Protein AF-A0A953LIE0-F1 (afdb_monomer_lite)

Structure (mmCIF, N/CA/C/O backbone):
data_AF-A0A953LIE0-F1
#
_entry.id   AF-A0A953LIE0-F1
#
loop_
_atom_site.group_PDB
_atom_site.id
_atom_site.type_symbol
_atom_site.label_atom_id
_atom_site.label_alt_id
_atom_site.label_comp_id
_atom_site.label_asym_id
_atom_site.label_entity_id
_atom_site.label_seq_id
_atom_site.pdbx_PDB_ins_code
_atom_site.Cartn_x
_atom_site.Cartn_y
_atom_site.Cartn_z
_atom_site.occupancy
_atom_site.B_iso_or_equiv
_atom_site.auth_seq_id
_atom_site.auth_comp_id
_atom_site.auth_asym_id
_atom_site.auth_atom_id
_atom_site.pdbx_PDB_model_num
ATOM 1 N N . T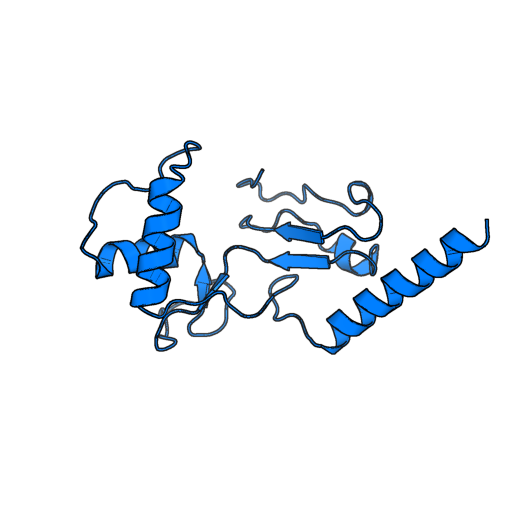HR A 1 1 ? 6.508 12.829 -0.762 1.00 55.69 1 THR A N 1
ATOM 2 C CA . THR A 1 1 ? 5.242 13.577 -0.662 1.00 55.69 1 THR A CA 1
ATOM 3 C C . THR A 1 1 ? 4.168 12.818 -1.399 1.00 55.69 1 THR A C 1
ATOM 5 O O . THR A 1 1 ? 4.469 12.306 -2.468 1.00 55.69 1 THR A O 1
ATOM 8 N N . ALA A 1 2 ? 2.972 12.714 -0.825 1.00 66.62 2 ALA A N 1
ATOM 9 C CA . ALA A 1 2 ? 1.775 12.222 -1.506 1.00 66.62 2 ALA A CA 1
ATOM 10 C C . ALA A 1 2 ? 0.909 13.417 -1.910 1.00 66.62 2 ALA A C 1
ATOM 12 O O . ALA A 1 2 ? 0.924 14.429 -1.207 1.00 66.62 2 ALA A O 1
ATOM 13 N N . THR A 1 3 ? 0.203 13.327 -3.035 1.00 74.75 3 THR A N 1
ATOM 14 C CA . THR A 1 3 ? -0.596 14.440 -3.563 1.00 74.75 3 THR A CA 1
ATOM 15 C C . THR A 1 3 ? -2.044 14.015 -3.786 1.00 74.75 3 THR A C 1
ATOM 17 O O . THR A 1 3 ? -2.344 12.825 -3.846 1.00 74.75 3 THR A O 1
ATOM 20 N N . SER A 1 4 ? -2.938 14.995 -3.906 1.00 73.62 4 SER A N 1
ATOM 21 C CA . SER A 1 4 ? -4.316 14.808 -4.375 1.00 73.62 4 SER A CA 1
ATOM 22 C C . SER A 1 4 ? -4.468 15.120 -5.870 1.00 73.62 4 SER A C 1
ATOM 24 O O . SER A 1 4 ? -5.584 15.340 -6.340 1.00 73.62 4 SER A O 1
ATOM 26 N N . SER A 1 5 ? -3.355 15.202 -6.611 1.00 79.62 5 SER A N 1
ATOM 27 C CA . SER A 1 5 ? -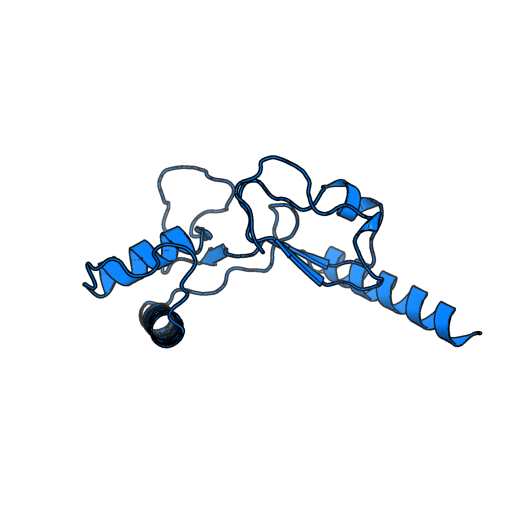3.385 15.423 -8.055 1.00 79.62 5 SER A CA 1
ATOM 28 C C . SER A 1 5 ? -3.977 14.209 -8.764 1.00 79.62 5 SER A C 1
ATOM 30 O O . SER A 1 5 ? -3.730 13.070 -8.368 1.00 79.62 5 SER A O 1
ATOM 32 N N . ALA A 1 6 ? -4.724 14.462 -9.835 1.00 82.38 6 ALA A N 1
ATOM 33 C CA . ALA A 1 6 ? -5.174 13.425 -10.759 1.00 82.38 6 ALA A CA 1
ATOM 34 C C . ALA A 1 6 ? -4.127 13.106 -11.844 1.00 82.38 6 ALA A C 1
ATOM 36 O O . ALA A 1 6 ? -4.376 12.258 -12.696 1.00 82.38 6 ALA A O 1
ATOM 37 N N . GLU A 1 7 ? -2.994 13.811 -11.850 1.00 87.56 7 GLU A N 1
ATOM 38 C CA . GLU A 1 7 ? -1.949 13.665 -12.860 1.00 87.56 7 GLU A CA 1
ATOM 39 C C . GLU A 1 7 ? -0.927 12.580 -12.499 1.00 87.56 7 GLU A C 1
ATOM 41 O O . GLU A 1 7 ? -0.618 12.331 -11.330 1.00 87.56 7 GLU A O 1
ATOM 46 N N . ASP A 1 8 ? -0.336 11.996 -13.541 1.00 88.19 8 ASP A N 1
ATOM 47 C CA . ASP A 1 8 ? 0.851 11.154 -13.440 1.00 88.19 8 ASP A CA 1
ATOM 48 C C . ASP A 1 8 ? 2.071 12.034 -13.113 1.00 88.19 8 ASP A C 1
ATOM 50 O O . ASP A 1 8 ? 2.633 12.699 -13.984 1.00 88.19 8 ASP A O 1
ATOM 54 N N . LEU A 1 9 ? 2.504 12.034 -11.852 1.00 91.62 9 LEU A N 1
ATOM 55 C CA . LEU A 1 9 ? 3.647 12.833 -11.388 1.00 91.62 9 LEU A CA 1
ATOM 56 C C . LEU A 1 9 ? 4.973 12.066 -11.440 1.00 91.62 9 LEU A C 1
ATOM 58 O O . LEU A 1 9 ? 6.041 12.672 -11.524 1.00 91.62 9 LEU A O 1
ATOM 62 N N . VAL A 1 10 ? 4.920 10.734 -11.360 1.00 94.38 10 VAL A N 1
ATOM 63 C CA . VAL A 1 10 ? 6.097 9.860 -11.398 1.00 94.38 10 VAL A CA 1
ATOM 64 C C . VAL A 1 10 ? 6.075 9.042 -12.683 1.00 94.38 10 VAL A C 1
ATOM 66 O O . VAL A 1 10 ? 5.252 8.148 -12.869 1.00 94.38 10 VAL A O 1
ATOM 69 N N . THR A 1 11 ? 7.022 9.338 -13.565 1.00 96.19 11 THR A N 1
ATOM 70 C CA . THR A 1 11 ? 7.201 8.710 -14.879 1.00 96.19 11 THR A CA 1
ATOM 71 C C . THR A 1 11 ? 8.479 7.852 -14.907 1.00 96.19 11 THR A C 1
ATOM 73 O O . THR A 1 11 ? 9.328 7.980 -14.016 1.00 96.19 11 THR A O 1
ATOM 76 N N . PRO A 1 12 ? 8.686 6.998 -15.933 1.00 96.50 12 PRO A N 1
ATOM 77 C CA . PRO A 1 12 ? 9.883 6.156 -16.039 1.00 96.50 12 PRO A CA 1
ATOM 78 C C . PRO A 1 12 ? 11.213 6.914 -15.924 1.00 96.50 12 PRO A C 1
ATOM 80 O O . PRO A 1 12 ? 12.171 6.390 -15.352 1.00 96.50 12 PRO A O 1
ATOM 83 N N . ALA A 1 13 ? 11.263 8.147 -16.440 1.00 95.62 13 ALA A N 1
ATOM 84 C CA . ALA A 1 13 ? 12.457 8.990 -16.446 1.00 95.62 13 ALA A CA 1
ATOM 85 C C . ALA A 1 13 ? 12.834 9.517 -15.050 1.00 95.62 13 ALA A C 1
ATOM 87 O O . ALA A 1 13 ? 13.984 9.882 -14.820 1.00 95.62 13 ALA A O 1
ATOM 88 N N . ASN A 1 14 ? 11.891 9.545 -14.103 1.00 95.00 14 ASN A N 1
ATOM 89 C CA . ASN A 1 14 ? 12.145 10.032 -12.746 1.00 95.00 14 ASN A CA 1
ATOM 90 C C . ASN A 1 14 ? 12.830 8.986 -11.849 1.00 95.00 14 ASN A C 1
ATOM 92 O O . ASN A 1 14 ? 13.275 9.313 -10.749 1.00 95.00 14 ASN A O 1
ATOM 96 N N . LEU A 1 15 ? 12.883 7.724 -12.280 1.00 95.88 15 LEU A N 1
ATOM 97 C CA . LEU A 1 15 ? 13.205 6.592 -11.417 1.00 95.88 15 LEU A CA 1
ATOM 98 C C . LEU A 1 15 ? 14.637 6.105 -11.634 1.00 95.88 15 LEU A C 1
ATOM 100 O O . LEU A 1 15 ? 15.081 5.902 -12.761 1.00 95.88 15 LEU A O 1
ATOM 104 N N . LYS A 1 16 ? 15.359 5.840 -10.545 1.00 93.94 16 LYS A N 1
ATOM 105 C CA . LYS A 1 16 ? 16.670 5.177 -10.609 1.00 93.94 16 LYS A CA 1
ATOM 106 C C . LYS A 1 16 ? 16.514 3.679 -10.852 1.00 93.94 16 LYS A C 1
ATOM 108 O O . LYS A 1 16 ? 15.438 3.123 -10.622 1.00 93.94 16 LYS A O 1
ATOM 113 N N . PHE A 1 17 ? 17.577 3.037 -11.331 1.00 91.06 17 PHE A N 1
ATOM 114 C CA . PHE A 1 17 ? 17.623 1.581 -11.450 1.00 91.06 17 PHE A CA 1
ATOM 115 C C . PHE A 1 17 ? 17.313 0.917 -10.104 1.00 91.06 17 PHE A C 1
ATOM 117 O O . PHE A 1 17 ? 17.811 1.350 -9.063 1.00 91.06 17 PHE A O 1
ATOM 124 N N . GLY A 1 18 ? 16.465 -0.109 -10.127 1.00 90.62 18 GLY A N 1
ATOM 125 C CA . GLY A 1 18 ? 16.112 -0.865 -8.937 1.00 90.62 18 GLY A CA 1
ATOM 126 C C . GLY A 1 18 ? 15.324 -0.059 -7.904 1.00 90.62 18 GLY A C 1
ATOM 127 O O . GLY A 1 18 ? 15.304 -0.448 -6.740 1.00 90.62 18 GLY A O 1
ATOM 128 N N . ALA A 1 19 ? 14.686 1.056 -8.262 1.00 94.94 19 ALA A N 1
ATOM 129 C CA . ALA A 1 19 ? 13.886 1.813 -7.305 1.00 94.94 19 ALA A CA 1
ATOM 130 C C . ALA A 1 19 ? 12.715 0.979 -6.745 1.00 94.94 19 ALA A C 1
ATOM 132 O O . ALA A 1 19 ? 12.163 0.106 -7.418 1.00 94.94 19 ALA A O 1
ATOM 133 N N . VAL A 1 20 ? 12.330 1.274 -5.502 1.00 94.69 20 VAL A N 1
ATOM 134 C CA . VAL A 1 20 ? 11.054 0.844 -4.919 1.00 94.69 20 VAL A CA 1
ATOM 135 C C . VAL A 1 20 ? 10.231 2.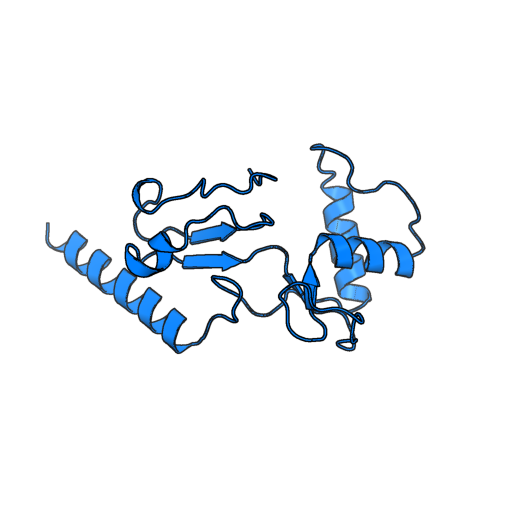098 -4.670 1.00 94.69 20 VAL A C 1
ATOM 137 O O . VAL A 1 20 ? 10.703 3.026 -4.013 1.00 94.69 20 VAL A O 1
ATOM 140 N N . VAL A 1 21 ? 9.021 2.136 -5.211 1.00 95.25 21 VAL A N 1
ATOM 141 C CA . VAL A 1 21 ? 8.098 3.265 -5.112 1.00 95.25 21 VAL A CA 1
ATOM 142 C C . VAL A 1 21 ? 6.874 2.803 -4.340 1.00 95.25 21 VAL A C 1
ATOM 144 O O . VAL A 1 21 ? 6.227 1.843 -4.736 1.00 95.25 21 VAL A O 1
ATOM 147 N N . CYS A 1 22 ? 6.559 3.473 -3.235 1.00 94.38 22 CYS A N 1
ATOM 148 C CA . CYS A 1 22 ? 5.316 3.261 -2.497 1.00 94.38 22 CYS A CA 1
ATOM 149 C C . CYS A 1 22 ? 4.348 4.388 -2.863 1.00 94.38 22 CYS A C 1
ATOM 151 O O . CYS A 1 22 ? 4.551 5.529 -2.440 1.00 94.38 22 CYS A O 1
ATOM 153 N N . ASP A 1 23 ? 3.342 4.082 -3.680 1.00 93.69 23 ASP A N 1
ATOM 154 C CA . ASP A 1 23 ? 2.326 5.043 -4.093 1.00 93.69 23 ASP A CA 1
ATOM 155 C C . ASP A 1 23 ? 1.124 4.984 -3.143 1.00 93.69 23 ASP A C 1
ATOM 157 O O . ASP A 1 23 ? 0.292 4.082 -3.210 1.00 93.69 23 ASP A O 1
ATOM 161 N N . ILE A 1 24 ? 1.062 5.944 -2.220 1.00 90.62 24 ILE A N 1
ATOM 162 C CA . ILE A 1 24 ? -0.045 6.106 -1.263 1.00 90.62 24 ILE A CA 1
ATOM 163 C C . ILE A 1 24 ? -1.112 7.100 -1.757 1.00 90.62 24 ILE A C 1
ATOM 165 O O . ILE A 1 24 ? -2.036 7.415 -1.008 1.00 90.62 24 ILE A O 1
ATOM 169 N N . SER A 1 25 ? -0.975 7.640 -2.974 1.00 88.12 25 SER A N 1
ATOM 170 C CA . SER A 1 25 ? -1.898 8.639 -3.521 1.00 88.12 25 SER A CA 1
ATOM 171 C C . SER A 1 25 ? -3.158 8.005 -4.112 1.00 88.12 25 SER A C 1
ATOM 173 O O . SER A 1 25 ? -3.159 6.856 -4.565 1.00 88.12 25 SER A O 1
ATOM 175 N N . ARG A 1 26 ? -4.266 8.753 -4.067 1.00 86.44 26 ARG A N 1
ATOM 176 C CA . ARG A 1 26 ? -5.541 8.377 -4.689 1.00 86.44 26 ARG A CA 1
ATOM 177 C C . ARG A 1 26 ? -6.170 9.618 -5.342 1.00 86.44 26 ARG A C 1
ATOM 179 O O . ARG A 1 26 ? -6.558 10.520 -4.600 1.00 86.44 26 ARG A O 1
ATOM 186 N N . PRO A 1 27 ? -6.304 9.671 -6.687 1.00 87.56 27 PRO A N 1
ATOM 187 C CA . PRO A 1 27 ? -5.843 8.686 -7.683 1.00 87.56 27 PRO A CA 1
ATOM 188 C C . PRO A 1 27 ? -4.320 8.433 -7.646 1.00 87.56 27 PRO A C 1
ATOM 190 O O . PRO A 1 27 ? -3.606 9.291 -7.133 1.00 87.56 27 PRO A O 1
ATOM 193 N N . PRO A 1 28 ? -3.824 7.280 -8.148 1.00 88.62 28 PRO A N 1
ATOM 194 C CA . PRO A 1 28 ? -2.388 6.998 -8.206 1.00 88.62 28 PRO A CA 1
ATOM 195 C C . PRO A 1 28 ? -1.627 8.078 -8.981 1.00 88.62 28 PRO A C 1
ATOM 197 O O . PRO A 1 28 ? -2.111 8.570 -9.999 1.00 88.62 28 PRO A O 1
ATOM 200 N N . ASN A 1 29 ? -0.427 8.420 -8.522 1.00 93.50 29 ASN A N 1
ATOM 201 C CA . ASN A 1 29 ? 0.448 9.413 -9.148 1.00 93.50 29 ASN A CA 1
ATOM 202 C C . ASN A 1 29 ? 1.623 8.760 -9.890 1.00 93.50 29 ASN A C 1
ATOM 204 O O . ASN A 1 29 ? 2.382 9.459 -10.567 1.00 93.50 29 ASN A O 1
ATOM 208 N N . VAL A 1 30 ? 1.812 7.442 -9.767 1.00 95.00 30 VAL A N 1
ATOM 209 C CA . VAL A 1 30 ? 2.772 6.687 -10.578 1.00 95.00 30 VAL A CA 1
ATOM 210 C C . VAL A 1 30 ? 2.143 6.285 -11.906 1.00 95.00 30 VAL A C 1
ATOM 212 O O . VAL A 1 30 ? 1.188 5.509 -11.956 1.00 95.00 30 VAL A O 1
ATOM 215 N N . SER A 1 31 ? 2.740 6.760 -13.000 1.00 94.69 31 SER A N 1
ATOM 216 C CA . SER A 1 31 ? 2.270 6.459 -14.347 1.00 94.69 31 SER A CA 1
ATOM 217 C C . SER A 1 31 ? 2.294 4.964 -14.637 1.00 94.69 31 SER A C 1
ATOM 219 O O . SER A 1 31 ? 3.284 4.272 -14.373 1.00 94.69 31 SER A O 1
ATOM 221 N N . ARG A 1 32 ? 1.245 4.464 -15.299 1.00 93.19 32 ARG A N 1
ATOM 222 C CA . ARG A 1 32 ? 1.189 3.065 -15.757 1.00 93.19 32 ARG A CA 1
ATOM 223 C C . ARG A 1 32 ? 2.323 2.719 -16.730 1.00 93.19 32 ARG A C 1
ATOM 225 O O . ARG A 1 32 ? 2.733 1.562 -16.772 1.00 93.19 32 ARG A O 1
ATOM 232 N N . ALA A 1 33 ? 2.903 3.710 -17.416 1.00 95.12 33 ALA A N 1
ATOM 233 C CA . ALA A 1 33 ? 4.071 3.531 -18.282 1.00 95.12 33 ALA A CA 1
ATOM 234 C C . ALA A 1 33 ? 5.311 2.994 -17.537 1.00 95.12 33 ALA A C 1
ATOM 236 O O . ALA A 1 33 ? 6.161 2.344 -18.146 1.00 95.12 33 ALA A O 1
ATOM 237 N N . VAL A 1 34 ? 5.419 3.217 -16.218 1.00 95.69 34 VAL A N 1
ATOM 238 C CA . VAL A 1 34 ? 6.511 2.671 -15.388 1.00 95.69 34 VAL A CA 1
ATOM 239 C C . VAL A 1 34 ? 6.530 1.147 -15.435 1.00 95.69 34 VAL A C 1
ATOM 241 O O . VAL A 1 34 ? 7.602 0.559 -15.544 1.00 95.69 34 VAL A O 1
ATOM 244 N N . LYS A 1 35 ? 5.357 0.510 -15.424 1.00 91.62 35 LYS A N 1
ATOM 245 C CA . LYS A 1 35 ? 5.231 -0.950 -15.426 1.00 91.62 35 LYS A CA 1
ATOM 246 C C . LYS A 1 35 ? 5.890 -1.603 -16.640 1.00 91.62 35 LYS A C 1
ATOM 248 O O . LYS A 1 35 ? 6.478 -2.671 -16.519 1.00 91.62 35 LYS A O 1
ATOM 253 N N . GLU A 1 36 ? 5.760 -0.972 -17.802 1.00 91.44 36 GLU A N 1
ATOM 254 C CA . GLU A 1 36 ? 6.263 -1.500 -19.071 1.00 91.44 36 GLU A CA 1
ATOM 255 C C . GLU A 1 36 ? 7.721 -1.102 -19.299 1.00 91.44 36 GLU A C 1
ATOM 257 O O . GLU A 1 36 ? 8.545 -1.934 -19.673 1.00 91.44 36 GLU A O 1
ATOM 262 N N . ALA A 1 37 ? 8.056 0.163 -19.037 1.00 94.75 37 ALA A N 1
ATOM 263 C CA . ALA A 1 37 ? 9.379 0.699 -19.328 1.00 94.75 37 ALA A CA 1
ATOM 264 C C . ALA A 1 37 ? 10.445 0.290 -18.300 1.00 94.75 37 ALA A C 1
ATOM 266 O O . ALA A 1 37 ? 11.631 0.313 -18.624 1.00 94.75 37 ALA A O 1
ATOM 267 N N . ARG A 1 38 ? 10.052 -0.034 -17.059 1.00 94.62 38 ARG A N 1
ATOM 268 C CA . ARG A 1 38 ? 10.961 -0.248 -15.920 1.00 94.62 38 ARG A CA 1
ATOM 269 C C . ARG A 1 38 ? 10.671 -1.560 -15.184 1.00 94.62 38 ARG A C 1
ATOM 271 O O . ARG A 1 38 ? 10.259 -1.531 -14.026 1.00 94.62 38 ARG A O 1
ATOM 278 N N . PRO A 1 39 ? 10.938 -2.722 -15.812 1.00 92.19 39 PRO A N 1
ATOM 279 C CA . PRO A 1 39 ? 10.740 -4.031 -15.178 1.00 92.19 39 PRO A CA 1
ATOM 280 C C . PRO A 1 39 ? 11.656 -4.272 -13.964 1.00 92.19 39 PRO A C 1
ATOM 282 O O . PRO A 1 39 ? 11.473 -5.240 -13.233 1.00 92.19 39 PRO A O 1
ATOM 285 N N . ASP A 1 40 ? 12.656 -3.413 -13.749 1.00 93.19 40 ASP A N 1
ATOM 286 C CA . ASP A 1 40 ? 13.566 -3.419 -12.603 1.00 93.19 40 ASP A CA 1
ATOM 287 C C . ASP A 1 40 ? 13.027 -2.671 -11.366 1.00 93.19 40 ASP A C 1
ATOM 289 O O . ASP A 1 40 ? 13.601 -2.783 -10.275 1.00 93.19 40 ASP A O 1
ATOM 293 N N . VAL A 1 41 ? 11.951 -1.895 -11.533 1.00 95.56 41 VAL A N 1
ATOM 294 C CA . VAL A 1 41 ? 11.342 -1.070 -10.486 1.00 95.56 41 VAL A CA 1
ATOM 295 C C . VAL A 1 41 ? 10.146 -1.784 -9.871 1.00 95.56 41 VAL A C 1
ATOM 297 O O . VAL A 1 41 ? 9.266 -2.279 -10.570 1.00 95.56 41 VAL A O 1
ATOM 300 N N . LEU A 1 42 ? 10.069 -1.758 -8.541 1.00 95.06 42 LEU A N 1
ATOM 301 C CA . LEU A 1 42 ? 8.893 -2.208 -7.803 1.00 95.06 42 LEU A CA 1
ATOM 302 C C . LEU A 1 42 ? 8.004 -1.018 -7.452 1.00 95.06 42 LEU A C 1
ATOM 304 O O . LEU A 1 42 ? 8.430 -0.140 -6.706 1.00 95.06 42 LEU A O 1
ATOM 308 N N . VAL A 1 43 ? 6.764 -1.018 -7.928 1.00 95.56 43 VAL A N 1
ATOM 309 C CA . VAL A 1 43 ? 5.726 -0.082 -7.475 1.00 95.56 43 VAL A CA 1
ATOM 310 C C . VAL A 1 43 ? 4.787 -0.829 -6.536 1.00 95.56 43 VAL A C 1
ATOM 312 O O . VAL A 1 43 ? 4.278 -1.886 -6.904 1.00 95.56 43 VAL A O 1
ATOM 315 N N . ILE A 1 44 ? 4.577 -0.303 -5.334 1.00 94.44 44 ILE A N 1
ATOM 316 C CA . ILE A 1 44 ? 3.679 -0.851 -4.317 1.00 94.44 44 ILE A CA 1
ATOM 317 C C . ILE A 1 44 ? 2.540 0.138 -4.112 1.00 94.44 44 ILE A C 1
ATOM 319 O O . ILE A 1 44 ? 2.798 1.308 -3.826 1.00 94.44 44 ILE A O 1
ATOM 323 N N . ASP A 1 45 ? 1.300 -0.336 -4.190 1.00 92.19 45 ASP A N 1
ATOM 324 C CA . ASP A 1 45 ? 0.147 0.465 -3.786 1.00 92.19 45 ASP A CA 1
ATOM 325 C C . ASP A 1 45 ? 0.129 0.524 -2.254 1.00 92.19 45 ASP A C 1
ATOM 327 O O . ASP A 1 45 ? -0.092 -0.478 -1.567 1.00 92.19 45 ASP A O 1
ATOM 331 N N . GLY A 1 46 ? 0.424 1.695 -1.706 1.00 89.38 46 GLY A N 1
ATOM 332 C CA . GLY A 1 46 ? 0.507 1.897 -0.271 1.00 89.38 46 GLY A CA 1
ATOM 333 C C . GLY A 1 46 ? -0.853 2.180 0.367 1.00 89.38 46 GLY A C 1
ATOM 334 O O . GLY A 1 46 ? -1.836 2.512 -0.296 1.00 89.38 46 GLY A O 1
ATOM 335 N N . GLY A 1 47 ? -0.899 2.072 1.696 1.00 91.94 47 GLY A N 1
ATOM 336 C CA . GLY A 1 47 ? -2.078 2.448 2.477 1.00 91.94 47 GLY A CA 1
ATOM 337 C C . GLY A 1 47 ? -3.262 1.492 2.332 1.00 91.94 47 GLY A C 1
ATOM 338 O O . GLY A 1 47 ? -4.401 1.948 2.380 1.00 91.94 47 GLY A O 1
ATOM 339 N N . VAL A 1 48 ? -3.014 0.190 2.159 1.00 94.25 48 VAL A N 1
ATOM 340 C CA . VAL A 1 48 ? -4.058 -0.848 2.096 1.00 94.25 48 VAL A CA 1
ATOM 341 C C . VAL A 1 48 ? -4.011 -1.717 3.350 1.00 94.25 48 VAL A C 1
ATOM 343 O O . VAL A 1 48 ? -2.960 -2.242 3.719 1.00 94.25 48 VAL A O 1
ATOM 346 N N . VAL A 1 49 ? -5.156 -1.868 4.009 1.00 96.44 49 VAL A N 1
ATOM 347 C CA . VAL A 1 49 ? -5.298 -2.548 5.301 1.00 96.44 49 VAL A CA 1
ATOM 348 C C . VAL A 1 49 ? -6.351 -3.646 5.189 1.00 96.44 49 VAL A C 1
ATOM 350 O O . VAL A 1 49 ? -7.420 -3.428 4.626 1.00 96.44 49 VAL A O 1
ATOM 353 N N . GLU A 1 50 ? -6.056 -4.822 5.737 1.00 97.06 50 GLU A N 1
ATOM 354 C CA . GLU A 1 50 ? -7.025 -5.893 5.953 1.00 97.06 50 GLU A CA 1
ATOM 355 C C . GLU A 1 50 ? -7.773 -5.654 7.271 1.00 97.06 50 GLU A C 1
ATOM 357 O O . GLU A 1 50 ? -7.176 -5.579 8.349 1.00 97.06 50 GLU A O 1
ATOM 362 N N . VAL A 1 51 ? -9.094 -5.523 7.165 1.00 97.75 51 VAL A N 1
ATOM 363 C CA . VAL A 1 51 ? -10.007 -5.285 8.285 1.00 97.75 51 VAL A CA 1
ATOM 364 C C . VAL A 1 51 ? -10.339 -6.623 8.972 1.00 97.75 51 VAL A C 1
ATOM 366 O O . VAL A 1 51 ? -10.646 -7.600 8.274 1.00 97.75 51 VAL A O 1
ATOM 369 N N . PRO A 1 52 ? -10.334 -6.694 10.320 1.00 97.38 52 PRO A N 1
ATOM 370 C CA . PRO A 1 52 ? -10.661 -7.907 11.068 1.00 97.38 52 PRO A CA 1
ATOM 371 C C . PRO A 1 52 ? -12.002 -8.503 10.639 1.00 97.38 52 PRO A C 1
ATOM 373 O O . PRO A 1 52 ? -12.992 -7.793 10.477 1.00 97.38 52 PRO A O 1
ATOM 376 N N . GLY A 1 53 ? -12.047 -9.822 10.438 1.00 96.19 53 GLY A N 1
ATOM 377 C CA . GLY A 1 53 ? -13.262 -10.519 9.998 1.00 96.19 53 GLY A CA 1
ATOM 378 C C . GLY A 1 53 ? -13.644 -10.295 8.527 1.00 96.19 53 GLY A C 1
ATOM 379 O O . GLY A 1 53 ? -14.647 -10.847 8.077 1.00 96.19 53 GLY A O 1
ATOM 380 N N . ARG A 1 54 ? -12.848 -9.527 7.768 1.00 95.75 54 ARG A N 1
ATOM 381 C CA . ARG A 1 54 ? -13.008 -9.265 6.328 1.00 95.75 54 ARG A CA 1
ATOM 382 C C . ARG A 1 54 ? -14.460 -8.928 5.924 1.00 95.75 54 ARG A C 1
ATOM 384 O O . ARG A 1 54 ? -15.051 -9.617 5.075 1.00 95.75 54 ARG A O 1
ATOM 391 N N . PRO A 1 55 ? -15.063 -7.892 6.539 1.00 95.38 55 PRO A N 1
ATOM 392 C CA . PRO A 1 55 ? -16.443 -7.518 6.272 1.00 95.38 55 PRO A CA 1
ATOM 393 C C . PRO A 1 55 ? -16.632 -7.051 4.827 1.00 95.38 55 PRO A C 1
ATOM 395 O O . PRO A 1 55 ? -15.694 -6.634 4.145 1.00 95.38 55 PRO A O 1
ATOM 398 N N . ASP A 1 56 ? -17.878 -7.124 4.371 1.00 94.38 56 ASP A N 1
ATOM 399 C CA . ASP A 1 56 ? -18.310 -6.369 3.201 1.00 94.38 56 ASP A CA 1
ATOM 400 C C . ASP A 1 56 ? -18.618 -4.937 3.638 1.00 94.38 56 ASP A C 1
ATOM 402 O O . ASP A 1 56 ? -19.407 -4.733 4.560 1.00 94.38 56 ASP A O 1
ATOM 406 N N . LEU A 1 57 ? -17.970 -3.964 3.002 1.00 92.31 57 LEU A N 1
ATOM 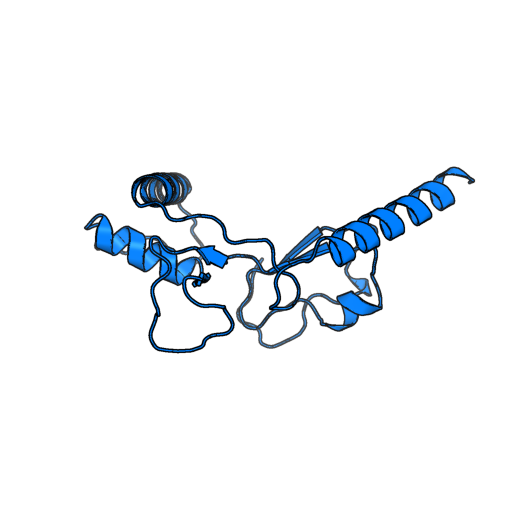407 C CA . LEU A 1 57 ? -18.147 -2.545 3.305 1.00 92.31 57 LEU A CA 1
ATOM 408 C C . LEU A 1 57 ? -19.320 -1.927 2.524 1.00 92.31 57 LEU A C 1
ATOM 410 O O . LEU A 1 57 ? -19.622 -0.754 2.708 1.00 92.31 57 LEU A O 1
ATOM 414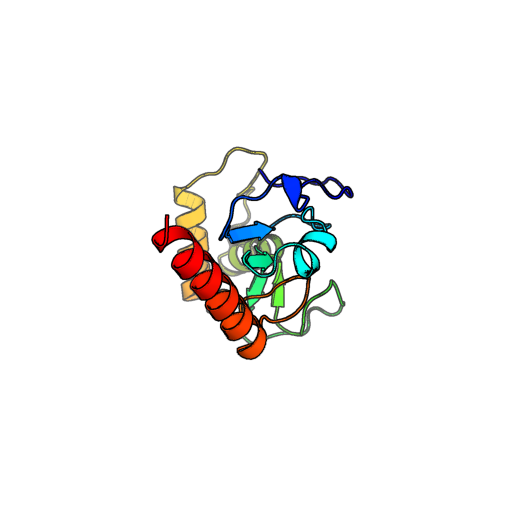 N N . GLY A 1 58 ? -19.998 -2.708 1.674 1.00 91.12 58 GLY A N 1
ATOM 415 C CA . GLY A 1 58 ? -21.240 -2.312 1.009 1.00 91.12 58 GLY A CA 1
ATOM 416 C C . GLY A 1 58 ? -21.062 -1.500 -0.277 1.00 91.12 58 GLY A C 1
ATOM 417 O O . GLY A 1 58 ? -22.055 -1.183 -0.929 1.00 91.12 58 GLY A O 1
ATOM 418 N N . TRP A 1 59 ? -19.828 -1.183 -0.680 1.00 88.12 59 TRP A N 1
ATOM 419 C CA . TRP A 1 59 ? -19.522 -0.556 -1.970 1.00 88.12 59 TRP A CA 1
ATOM 420 C C . TRP A 1 59 ? -18.119 -0.938 -2.468 1.00 88.12 59 TRP A C 1
ATOM 422 O O . TRP A 1 59 ? -17.244 -1.316 -1.689 1.00 88.12 59 TRP A O 1
ATOM 432 N N . ASN A 1 60 ? -17.890 -0.822 -3.781 1.00 85.56 60 ASN A N 1
ATOM 433 C CA . ASN A 1 60 ? -16.600 -1.112 -4.411 1.00 85.56 60 ASN A CA 1
ATOM 434 C C . ASN A 1 60 ? -15.816 0.182 -4.668 1.00 85.56 60 ASN A C 1
ATOM 436 O O . ASN A 1 60 ? -16.236 1.024 -5.457 1.00 85.56 60 ASN A O 1
ATOM 440 N N . PHE A 1 61 ? -14.661 0.309 -4.022 1.00 85.75 61 PHE A N 1
ATOM 441 C CA . PHE A 1 61 ? -13.748 1.451 -4.130 1.00 85.75 61 PHE A CA 1
ATOM 442 C C . PHE A 1 61 ? -12.341 1.041 -4.603 1.00 85.75 61 PHE A C 1
ATOM 444 O O . PHE A 1 61 ? -11.369 1.763 -4.370 1.00 85.75 61 PHE A O 1
ATOM 451 N N . GLY A 1 62 ? -12.242 -0.115 -5.270 1.00 85.50 62 GLY A N 1
ATOM 452 C CA . GLY A 1 62 ? -11.018 -0.606 -5.908 1.00 85.50 62 GLY A CA 1
ATOM 453 C C . GLY A 1 62 ? -10.312 -1.761 -5.193 1.00 85.50 62 GLY A C 1
ATOM 454 O O . GLY A 1 62 ? -9.281 -2.211 -5.685 1.00 85.50 62 GLY A O 1
ATOM 455 N N . PHE A 1 63 ? -10.845 -2.272 -4.077 1.00 89.69 63 PHE A N 1
ATOM 456 C CA . PHE A 1 63 ? -10.256 -3.408 -3.356 1.00 89.69 63 PHE A CA 1
ATOM 457 C C . PHE A 1 63 ? -11.196 -4.604 -3.220 1.00 89.69 63 PHE A C 1
ATOM 459 O O . PHE A 1 63 ? -12.418 -4.472 -3.304 1.00 89.69 63 PHE A O 1
ATOM 466 N N . GLU A 1 64 ? -10.611 -5.785 -2.985 1.00 90.75 64 GLU A N 1
ATOM 467 C CA . GLU A 1 64 ? -11.386 -6.974 -2.645 1.00 90.75 64 GLU A CA 1
ATOM 468 C C . GLU A 1 64 ? -12.034 -6.847 -1.256 1.00 90.75 64 GLU A C 1
ATOM 470 O O . GLU A 1 64 ? -11.634 -6.044 -0.409 1.00 90.75 64 GLU A O 1
ATOM 475 N N . ARG A 1 65 ? -13.033 -7.698 -0.997 1.00 93.50 65 ARG A N 1
ATOM 476 C CA . ARG A 1 65 ? -13.745 -7.747 0.283 1.00 93.50 65 ARG A CA 1
ATOM 477 C C . ARG A 1 65 ? -12.785 -7.860 1.476 1.00 93.50 65 ARG A C 1
ATOM 479 O O . ARG A 1 65 ? -11.868 -8.693 1.496 1.00 93.50 65 ARG A O 1
ATOM 486 N N . GLY A 1 66 ? -13.073 -7.065 2.505 1.00 94.31 66 GLY A N 1
ATOM 487 C CA . GLY A 1 66 ? -12.305 -7.015 3.743 1.00 94.31 66 GLY A CA 1
ATOM 488 C C . GLY A 1 66 ? -11.055 -6.147 3.685 1.00 94.31 66 GLY A C 1
ATOM 489 O O . GLY A 1 66 ? -10.324 -6.118 4.670 1.00 94.31 66 GLY A O 1
ATOM 490 N N . LEU A 1 67 ? -10.796 -5.459 2.573 1.00 94.88 67 LEU A N 1
ATOM 491 C CA . LEU A 1 67 ? -9.701 -4.504 2.460 1.00 94.88 67 LEU A CA 1
ATOM 492 C C . LEU A 1 67 ? -10.228 -3.069 2.483 1.00 94.88 67 LEU A C 1
ATOM 494 O O . LEU A 1 67 ? -11.311 -2.785 1.977 1.00 94.88 67 LEU A O 1
ATOM 498 N N . ALA A 1 68 ? -9.441 -2.163 3.049 1.00 95.25 68 ALA A N 1
ATOM 499 C CA . ALA A 1 68 ? -9.762 -0.749 3.167 1.00 95.25 68 ALA A CA 1
ATOM 500 C C . ALA A 1 68 ? -8.518 0.124 2.959 1.00 95.25 68 ALA A C 1
ATOM 502 O O . ALA A 1 68 ? -7.386 -0.324 3.147 1.00 95.25 68 ALA A O 1
ATOM 503 N N . TYR A 1 69 ? -8.729 1.394 2.609 1.00 94.12 69 TYR A N 1
ATOM 504 C CA . TYR A 1 69 ? -7.672 2.400 2.708 1.00 94.12 69 TYR A CA 1
ATOM 505 C C . TYR A 1 69 ? -7.278 2.620 4.171 1.00 94.12 69 TYR A C 1
ATOM 507 O O . TYR A 1 69 ? -8.123 2.559 5.065 1.00 94.12 69 TYR A O 1
ATOM 515 N N . ALA A 1 70 ? -6.011 2.953 4.411 1.00 94.06 70 ALA A N 1
ATOM 516 C CA . ALA A 1 70 ? -5.480 3.202 5.747 1.00 94.06 70 ALA A CA 1
ATOM 517 C C . ALA A 1 70 ? -6.231 4.318 6.491 1.00 94.06 70 ALA A C 1
ATOM 519 O O . ALA A 1 70 ? -6.462 4.183 7.685 1.00 94.06 70 ALA A O 1
ATOM 520 N N . CYS A 1 71 ? -6.697 5.362 5.798 1.00 92.81 71 CYS A N 1
ATOM 521 C CA . CYS A 1 71 ? -7.515 6.420 6.404 1.00 92.81 71 CYS A CA 1
ATOM 522 C C . CYS A 1 71 ? -8.890 5.920 6.893 1.00 92.81 71 CYS A C 1
ATOM 524 O O . CYS A 1 71 ? -9.389 6.356 7.931 1.00 92.81 71 CYS A O 1
ATOM 526 N N . MET A 1 72 ? -9.496 4.961 6.184 1.00 95.19 72 MET A N 1
ATOM 527 C CA . MET A 1 72 ? -10.734 4.321 6.637 1.00 95.19 72 MET A CA 1
ATOM 528 C C . MET A 1 72 ? -10.462 3.396 7.821 1.00 95.19 72 MET A C 1
ATOM 530 O O . MET A 1 72 ? -11.217 3.413 8.788 1.00 95.19 72 MET A O 1
ATOM 534 N N . ALA A 1 73 ? -9.369 2.630 7.772 1.00 96.44 73 ALA A N 1
ATOM 535 C CA . ALA A 1 73 ? -8.963 1.778 8.883 1.00 96.44 73 ALA A CA 1
ATOM 536 C C . ALA A 1 73 ? -8.666 2.594 10.151 1.00 96.44 73 ALA A C 1
ATOM 538 O O . ALA A 1 73 ? -9.127 2.215 11.220 1.00 96.44 73 ALA A O 1
ATOM 539 N N . GLU A 1 74 ? -7.984 3.738 10.035 1.00 95.88 74 GLU A N 1
ATOM 540 C CA . GLU A 1 74 ? -7.773 4.677 11.145 1.00 95.88 74 GLU A CA 1
ATOM 541 C C . GLU A 1 74 ? -9.107 5.087 11.774 1.00 95.88 74 GLU A C 1
ATOM 543 O O . GLU A 1 74 ? -9.296 4.916 12.974 1.00 95.88 74 GLU A O 1
ATOM 548 N N . THR A 1 75 ? -10.073 5.516 10.957 1.00 95.75 75 THR A N 1
ATOM 549 C CA . THR A 1 75 ? -11.415 5.890 11.434 1.00 95.75 75 THR A CA 1
ATOM 550 C C . THR A 1 75 ? -12.095 4.745 12.196 1.00 95.75 75 THR A C 1
ATOM 552 O O . THR A 1 75 ? -12.674 4.961 13.261 1.00 95.75 75 THR A O 1
ATOM 555 N N . MET A 1 76 ? -12.006 3.512 11.682 1.00 97.06 76 MET A N 1
ATOM 556 C CA . MET A 1 76 ? -12.565 2.327 12.343 1.00 97.06 76 MET A CA 1
ATOM 557 C C . MET A 1 76 ? -11.878 2.048 13.684 1.00 97.06 76 MET A C 1
ATOM 559 O O . MET A 1 76 ? -12.560 1.817 14.680 1.00 97.06 76 MET A O 1
ATOM 563 N N . ILE A 1 77 ? -10.544 2.082 13.717 1.00 98.06 77 ILE A N 1
ATOM 564 C CA . ILE A 1 77 ? -9.738 1.832 14.919 1.00 98.06 77 ILE A CA 1
ATOM 565 C C . ILE A 1 77 ? -10.071 2.861 16.000 1.00 98.06 77 ILE A C 1
ATOM 567 O O . ILE A 1 77 ? -10.379 2.482 17.127 1.00 98.06 77 ILE A O 1
ATOM 571 N N . LEU A 1 78 ? -10.074 4.150 15.653 1.00 97.19 78 LEU A N 1
ATOM 572 C CA . LEU A 1 78 ? -10.408 5.227 16.585 1.00 97.19 78 LEU A CA 1
ATOM 573 C C . LEU A 1 78 ? -11.822 5.057 17.152 1.00 97.19 78 LEU A C 1
ATOM 575 O O . LEU A 1 78 ? -12.014 5.153 18.364 1.00 97.19 78 LEU A O 1
ATOM 579 N N . GLY A 1 79 ? -12.796 4.724 16.299 1.00 97.12 79 GLY A N 1
ATOM 580 C CA . GLY A 1 79 ? -14.170 4.463 16.726 1.00 97.12 79 GLY A CA 1
ATOM 581 C C . GLY A 1 79 ? -14.296 3.266 17.675 1.00 97.12 79 GLY A C 1
ATOM 582 O O . GLY A 1 79 ? -14.981 3.362 18.691 1.00 97.12 79 GLY A O 1
ATOM 583 N N . LEU A 1 80 ? -13.604 2.161 17.383 1.00 96.94 80 LEU A N 1
ATOM 584 C CA . LEU A 1 80 ? -13.612 0.948 18.211 1.00 96.94 80 LEU A CA 1
ATOM 585 C C . LEU A 1 80 ? -12.923 1.149 19.566 1.00 96.94 80 LEU A C 1
ATOM 587 O O . LEU A 1 80 ? -13.354 0.567 20.558 1.00 96.94 80 LEU A O 1
ATOM 591 N N . MET A 1 81 ? -11.898 2.001 19.624 1.00 96.62 81 MET A N 1
ATOM 592 C CA . MET A 1 81 ? -11.211 2.356 20.870 1.00 96.62 81 MET A CA 1
ATOM 593 C C . MET A 1 81 ? -11.914 3.470 21.658 1.00 96.62 81 MET A C 1
ATOM 595 O O . MET A 1 81 ? -11.465 3.829 22.746 1.00 96.62 81 MET A O 1
ATOM 599 N N . GLY A 1 82 ? -13.000 4.041 21.125 1.00 96.31 82 GLY A N 1
ATOM 600 C CA . GLY A 1 82 ? -13.705 5.165 21.743 1.00 96.31 82 GLY A CA 1
ATOM 601 C C . GLY A 1 82 ? -12.921 6.484 21.718 1.00 96.31 82 GLY A C 1
ATOM 602 O O . GLY A 1 82 ? -13.188 7.375 22.525 1.00 96.31 82 GLY A O 1
ATOM 603 N N . HIS A 1 83 ? -11.944 6.621 20.819 1.00 94.69 83 HIS A N 1
ATOM 604 C CA . HIS A 1 83 ? -11.114 7.816 20.674 1.00 94.69 83 HIS A CA 1
ATOM 605 C C . HIS A 1 83 ? -11.738 8.802 19.672 1.00 94.69 83 HIS A C 1
ATOM 607 O O . HIS A 1 83 ? -11.345 8.878 18.510 1.00 94.69 83 HIS A O 1
ATOM 613 N N . PHE A 1 84 ? -12.738 9.564 20.117 1.00 93.44 84 PHE A N 1
ATOM 614 C CA . PHE A 1 84 ? -13.506 10.492 19.272 1.00 93.44 84 PHE A CA 1
ATOM 615 C C . PHE A 1 84 ? -12.898 11.901 19.241 1.00 93.44 84 PHE A C 1
ATOM 617 O O . PHE A 1 84 ? -13.510 12.866 19.700 1.00 93.44 84 PHE A O 1
ATOM 624 N N . GLN A 1 85 ? -11.665 12.009 18.749 1.00 88.69 85 GLN A N 1
ATOM 625 C CA . GLN A 1 85 ? -10.935 13.273 18.640 1.00 88.69 85 GLN A CA 1
ATOM 626 C C . GLN A 1 85 ? -10.283 13.416 17.268 1.00 88.69 85 GLN A C 1
ATOM 628 O O . GLN A 1 85 ? -9.929 12.429 16.617 1.00 88.69 85 GLN A O 1
ATOM 633 N N . ASP A 1 86 ? -10.077 14.664 16.863 1.00 87.38 86 ASP A N 1
ATOM 634 C CA . ASP A 1 86 ? -9.335 15.002 15.658 1.00 87.38 86 ASP A CA 1
ATOM 635 C C . ASP A 1 86 ? -7.874 14.560 15.807 1.00 87.38 86 ASP A C 1
ATOM 637 O O . ASP A 1 86 ? -7.095 15.152 16.553 1.00 87.38 86 ASP A O 1
ATOM 641 N N . THR A 1 87 ? -7.524 13.472 15.123 1.00 85.62 87 THR A N 1
ATOM 642 C CA . THR A 1 87 ? -6.267 12.750 15.353 1.00 85.62 87 THR A CA 1
ATOM 643 C C . THR A 1 87 ? -5.192 13.105 14.322 1.00 85.62 87 THR A C 1
ATOM 645 O O . THR A 1 87 ? -4.072 13.459 14.690 1.00 85.62 87 THR A O 1
ATOM 648 N N . SER A 1 88 ? -5.542 13.065 13.034 1.00 82.50 88 SER A N 1
ATOM 649 C CA . SER A 1 88 ? -4.619 13.273 11.909 1.00 82.50 88 SER A CA 1
ATOM 650 C C . SER A 1 88 ? -5.111 14.430 11.034 1.00 82.50 88 SER A C 1
ATOM 652 O O . SER A 1 88 ? -5.749 14.217 10.003 1.00 82.50 88 SER A O 1
ATOM 654 N N . LEU A 1 89 ? -4.855 15.672 11.461 1.00 81.56 89 LEU A N 1
ATOM 655 C CA . LEU A 1 89 ? -5.256 16.879 10.730 1.00 81.56 89 LEU A CA 1
ATOM 656 C C . LEU A 1 89 ? -4.063 17.616 10.117 1.00 81.56 89 LEU A C 1
ATOM 658 O O . LEU A 1 89 ? -3.105 17.981 10.795 1.00 81.56 89 LEU A O 1
ATOM 662 N N . GLY A 1 90 ? -4.179 17.923 8.825 1.00 79.31 90 GLY A N 1
ATOM 663 C CA . GLY A 1 90 ? -3.165 18.672 8.091 1.00 79.31 90 GLY A CA 1
ATOM 664 C C . GLY A 1 90 ? -1.888 17.867 7.849 1.00 79.31 90 GLY A C 1
ATOM 665 O O . GLY A 1 90 ? -1.910 16.645 7.744 1.00 79.31 90 GLY A O 1
ATOM 666 N N . ALA A 1 91 ? -0.768 18.574 7.698 1.00 76.75 91 ALA A N 1
ATOM 667 C CA . ALA A 1 91 ? 0.534 17.968 7.414 1.00 76.75 91 ALA A CA 1
ATOM 668 C C . ALA A 1 91 ? 1.350 17.641 8.678 1.00 76.75 91 ALA A C 1
ATOM 670 O O . ALA A 1 91 ? 2.459 17.117 8.559 1.00 76.75 91 ALA A O 1
ATOM 671 N N . ASP A 1 92 ? 0.836 17.970 9.866 1.00 79.06 92 ASP A N 1
ATOM 672 C CA . ASP A 1 92 ? 1.541 17.733 11.123 1.00 79.06 92 ASP A CA 1
ATOM 673 C C . ASP A 1 92 ? 1.279 16.304 11.612 1.00 79.06 92 ASP A C 1
ATOM 675 O O . ASP A 1 92 ? 0.196 15.961 12.085 1.00 79.06 92 ASP A O 1
ATOM 679 N N . LEU A 1 93 ? 2.275 15.439 11.427 1.00 79.94 93 LEU A N 1
ATOM 680 C CA . LEU A 1 93 ? 2.187 14.027 11.777 1.00 79.94 93 LEU A CA 1
ATOM 681 C C . LEU A 1 93 ? 2.712 13.796 13.197 1.00 79.94 93 LEU A C 1
ATOM 683 O O . LEU A 1 93 ? 3.918 13.825 13.454 1.00 79.94 93 LEU A O 1
ATOM 687 N N . ASN A 1 94 ? 1.803 13.472 14.115 1.00 88.62 94 ASN A N 1
ATOM 688 C CA . ASN A 1 94 ? 2.139 13.135 15.495 1.00 88.62 94 ASN A CA 1
ATOM 689 C C . ASN A 1 94 ? 2.626 11.676 15.604 1.00 88.62 94 ASN A C 1
ATOM 691 O O . ASN A 1 94 ? 1.842 10.727 15.626 1.00 88.62 94 ASN A O 1
ATOM 695 N N . LEU A 1 95 ? 3.944 11.487 15.697 1.00 90.94 95 LEU A N 1
ATOM 696 C CA . LEU A 1 95 ? 4.559 10.157 15.770 1.00 90.94 95 LEU A CA 1
ATOM 697 C C . LEU A 1 95 ? 4.094 9.305 16.974 1.00 90.94 95 LEU A C 1
ATOM 699 O O . LEU A 1 95 ? 3.830 8.116 16.769 1.00 90.94 95 LEU A O 1
ATOM 703 N N . PRO A 1 96 ? 3.987 9.838 18.210 1.00 93.81 96 PRO A N 1
ATOM 704 C CA . PRO A 1 96 ? 3.332 9.133 19.311 1.00 93.81 96 PRO A CA 1
ATOM 705 C C . PRO A 1 96 ? 1.945 8.592 18.952 1.00 93.81 96 PRO A C 1
ATOM 707 O O . PRO A 1 96 ? 1.673 7.418 19.194 1.00 93.81 96 PRO A O 1
ATOM 710 N N . MET A 1 97 ? 1.108 9.409 18.313 1.00 92.81 97 MET A N 1
ATOM 711 C CA . MET A 1 97 ? -0.237 9.003 17.910 1.00 92.81 97 MET A CA 1
ATOM 712 C C . MET A 1 97 ? -0.217 7.905 16.838 1.00 92.81 97 MET A C 1
ATOM 714 O O . MET A 1 97 ? -0.916 6.906 16.969 1.00 92.81 97 MET A O 1
ATOM 718 N N . ILE A 1 98 ? 0.659 8.010 15.834 1.00 93.56 98 ILE A N 1
ATOM 719 C CA . ILE A 1 98 ? 0.839 6.962 14.812 1.00 93.56 98 ILE A CA 1
ATOM 720 C C . ILE A 1 98 ? 1.200 5.614 15.456 1.00 93.56 98 ILE A C 1
ATOM 722 O O . ILE A 1 98 ? 0.679 4.567 15.070 1.00 93.56 98 ILE A O 1
ATOM 726 N N . ARG A 1 99 ? 2.090 5.622 16.457 1.00 95.62 99 ARG A N 1
ATOM 727 C CA . ARG A 1 99 ? 2.458 4.406 17.201 1.00 95.62 99 ARG A CA 1
ATOM 728 C C . ARG A 1 99 ? 1.287 3.863 18.015 1.00 95.62 99 ARG A C 1
ATOM 730 O O . ARG A 1 99 ? 1.111 2.649 18.054 1.00 95.62 99 ARG A O 1
ATOM 737 N N . GLN A 1 100 ? 0.491 4.743 18.615 1.00 96.12 100 GLN A N 1
ATOM 738 C CA . GLN A 1 100 ? -0.690 4.355 19.378 1.00 96.12 100 GLN A CA 1
ATOM 739 C C . GLN A 1 100 ? -1.756 3.703 18.487 1.00 96.12 100 GLN A C 1
ATOM 741 O O . GLN A 1 100 ? -2.241 2.622 18.812 1.00 96.12 100 GLN A O 1
ATOM 746 N N . ILE A 1 101 ? -2.060 4.305 17.331 1.00 96.25 101 ILE A N 1
ATOM 747 C CA . ILE A 1 101 ? -2.990 3.739 16.342 1.00 96.25 101 ILE A CA 1
ATOM 748 C C . ILE A 1 101 ? -2.491 2.378 15.868 1.00 96.25 101 ILE A C 1
ATOM 750 O O . ILE A 1 101 ? -3.280 1.445 15.769 1.00 96.25 101 ILE A O 1
ATOM 754 N N . ARG A 1 102 ? -1.183 2.231 15.614 1.00 96.75 102 ARG A N 1
ATOM 755 C CA . ARG A 1 102 ? -0.602 0.934 15.249 1.00 96.75 102 ARG A CA 1
ATOM 756 C C . ARG A 1 102 ? -0.819 -0.117 16.339 1.00 96.75 102 ARG A C 1
ATOM 758 O O . ARG A 1 102 ? -1.189 -1.238 16.012 1.00 96.75 102 ARG A O 1
ATOM 765 N N . GLN A 1 103 ? -0.599 0.229 17.604 1.00 98.06 103 GLN A N 1
ATOM 766 C CA . GLN A 1 103 ? -0.832 -0.698 18.709 1.00 98.06 103 GLN A CA 1
ATOM 767 C C . GLN A 1 103 ? -2.306 -1.126 18.771 1.00 98.06 103 GLN A C 1
ATOM 769 O O . GLN A 1 103 ? -2.597 -2.317 18.825 1.00 98.06 103 GLN A O 1
ATOM 774 N N . TRP A 1 104 ? -3.239 -0.176 18.689 1.00 98.31 104 TRP A N 1
ATOM 775 C CA . TRP A 1 104 ? -4.671 -0.486 18.669 1.00 98.31 104 TRP A CA 1
ATOM 776 C C . TRP A 1 104 ? -5.080 -1.311 17.448 1.00 98.31 104 TRP A C 1
ATOM 778 O O . TRP A 1 104 ? -5.906 -2.211 17.563 1.00 98.31 104 TRP A O 1
ATOM 788 N N . ALA A 1 105 ? -4.482 -1.048 16.284 1.00 98.19 105 ALA A N 1
ATOM 789 C CA . ALA A 1 105 ? -4.675 -1.855 15.086 1.00 98.19 105 ALA A CA 1
ATOM 790 C C . ALA A 1 105 ? -4.296 -3.321 15.349 1.00 98.19 105 ALA A C 1
ATOM 792 O O . ALA A 1 105 ? -5.074 -4.216 15.026 1.00 98.19 105 ALA A O 1
ATOM 793 N N . GLU A 1 106 ? -3.136 -3.559 15.969 1.00 97.94 106 GLU A N 1
ATOM 794 C CA . GLU A 1 106 ? -2.659 -4.897 16.337 1.00 97.94 106 GLU A CA 1
ATOM 795 C C . GLU A 1 106 ? -3.597 -5.571 17.362 1.00 97.94 106 GLU A C 1
ATOM 797 O O . GLU A 1 106 ? -3.977 -6.725 17.164 1.00 97.94 106 GLU A O 1
ATOM 802 N N . GLU A 1 107 ? -4.045 -4.847 18.397 1.00 98.00 107 GLU A N 1
ATOM 803 C CA . GLU A 1 107 ? -4.987 -5.337 19.424 1.00 98.00 107 GLU A CA 1
ATOM 804 C C . GLU A 1 107 ? -6.361 -5.718 18.845 1.00 98.00 107 GLU A C 1
ATOM 806 O O . GLU A 1 107 ? -6.939 -6.741 19.216 1.00 98.00 107 GLU A O 1
ATOM 811 N N . LEU A 1 108 ? -6.869 -4.925 17.899 1.00 98.25 108 LEU A N 1
ATOM 812 C CA . LEU A 1 108 ? -8.142 -5.162 17.213 1.00 98.25 108 LEU A CA 1
ATOM 813 C C . LEU A 1 108 ? -8.021 -6.172 16.056 1.00 98.25 108 LEU A C 1
ATOM 815 O O . LEU A 1 108 ? -9.035 -6.600 15.505 1.00 98.25 108 LEU A O 1
ATOM 819 N N . GLY A 1 109 ? -6.800 -6.567 15.684 1.00 98.25 109 GLY A N 1
ATOM 820 C CA . GLY A 1 109 ? -6.523 -7.560 14.646 1.00 98.25 109 GLY A CA 1
ATOM 821 C C . GLY A 1 109 ? -6.485 -7.022 13.211 1.00 98.25 109 GLY A C 1
ATOM 822 O O . GLY A 1 109 ? -6.585 -7.817 12.273 1.00 98.25 109 GLY A O 1
ATOM 823 N N . PHE A 1 110 ? -6.371 -5.705 13.017 1.00 98.44 110 PHE A N 1
ATOM 824 C CA . PHE A 1 110 ? -6.124 -5.107 11.703 1.00 98.44 110 PHE A CA 1
ATOM 825 C C . PHE A 1 110 ? -4.720 -5.484 11.234 1.00 98.44 110 PHE A C 1
ATOM 827 O O . PHE A 1 110 ? -3.780 -5.563 12.027 1.00 98.44 110 PHE A O 1
ATOM 834 N N . ARG A 1 111 ? -4.558 -5.720 9.931 1.00 97.12 111 ARG A N 1
ATOM 835 C CA . ARG A 1 111 ? -3.275 -6.156 9.364 1.00 97.12 111 ARG A CA 1
ATOM 836 C C . ARG A 1 111 ? -2.933 -5.372 8.115 1.00 97.12 111 ARG A C 1
ATOM 838 O O . ARG A 1 111 ? -3.813 -4.909 7.395 1.00 97.12 111 ARG A O 1
ATOM 845 N N . LEU A 1 112 ? -1.640 -5.256 7.829 1.00 94.81 112 LEU A N 1
ATOM 846 C CA . LEU A 1 112 ? -1.202 -4.818 6.510 1.00 94.81 112 LEU A CA 1
ATOM 847 C C . LEU A 1 112 ? -1.714 -5.826 5.472 1.00 94.81 112 LEU A C 1
ATOM 849 O O . LEU A 1 112 ? -1.533 -7.031 5.649 1.00 94.81 112 LEU A O 1
ATOM 853 N N . ALA A 1 113 ? -2.364 -5.336 4.417 1.00 93.75 113 ALA A N 1
ATOM 854 C CA . ALA A 1 113 ? -2.847 -6.202 3.351 1.00 93.75 113 ALA A CA 1
ATOM 855 C C . ALA A 1 113 ? -1.679 -6.833 2.571 1.00 93.75 113 ALA A C 1
ATOM 857 O O . ALA A 1 113 ? -0.537 -6.368 2.632 1.00 93.75 113 ALA A O 1
ATOM 858 N N . GLN A 1 114 ? -1.978 -7.874 1.788 1.00 91.88 114 GLN A N 1
ATOM 859 C CA . GLN A 1 114 ? -1.038 -8.397 0.795 1.00 91.88 114 GLN A CA 1
ATOM 860 C C . GLN A 1 114 ? -0.518 -7.257 -0.092 1.00 91.88 114 GLN A C 1
ATOM 862 O O . GLN A 1 114 ? -1.288 -6.374 -0.476 1.00 91.88 114 GLN A O 1
ATOM 867 N N . LEU A 1 115 ? 0.774 -7.295 -0.441 1.00 92.31 115 LEU A N 1
ATOM 868 C CA . LEU A 1 115 ? 1.362 -6.325 -1.362 1.00 92.31 115 LEU A CA 1
ATOM 869 C C . LEU A 1 115 ? 0.570 -6.268 -2.668 1.00 92.31 115 LEU A C 1
ATOM 871 O O . LEU A 1 115 ? 0.178 -7.293 -3.228 1.00 92.31 115 LEU A O 1
ATOM 875 N N . ARG A 1 116 ? 0.372 -5.048 -3.155 1.00 92.31 116 ARG A N 1
ATOM 876 C CA . ARG A 1 116 ? -0.324 -4.761 -4.405 1.00 92.31 116 ARG A CA 1
ATOM 877 C C . ARG A 1 116 ? 0.542 -3.891 -5.292 1.00 92.31 116 ARG A C 1
ATOM 879 O O . ARG A 1 116 ? 1.391 -3.158 -4.791 1.00 92.31 116 ARG A O 1
ATOM 886 N N . SER A 1 117 ? 0.319 -3.978 -6.591 1.00 93.31 117 SER A N 1
ATOM 887 C CA . SER A 1 117 ? 0.977 -3.148 -7.589 1.00 93.31 117 SER A CA 1
ATOM 888 C C . SER A 1 117 ? -0.001 -2.846 -8.714 1.00 93.31 117 SER A C 1
ATOM 890 O O . SER A 1 117 ? -0.502 -3.773 -9.355 1.00 93.31 117 SER A O 1
ATOM 892 N N . PHE A 1 118 ? -0.260 -1.565 -8.979 1.00 91.31 118 PHE A N 1
ATOM 893 C CA . PHE A 1 118 ? -1.185 -1.113 -10.022 1.00 91.31 118 PHE A CA 1
ATOM 894 C C . PHE A 1 118 ? -2.609 -1.667 -9.845 1.00 91.31 118 PHE A C 1
ATOM 896 O O . PHE A 1 118 ? -3.212 -2.174 -10.796 1.00 91.31 118 PHE A O 1
ATOM 903 N N . ASP A 1 119 ? -3.128 -1.547 -8.622 1.00 89.19 119 ASP A N 1
ATOM 904 C CA . ASP A 1 119 ? -4.480 -1.896 -8.169 1.00 89.19 119 ASP A CA 1
ATOM 905 C C . ASP A 1 119 ? -4.783 -3.400 -8.101 1.00 89.19 119 ASP A C 1
ATOM 907 O O . ASP A 1 119 ? -5.929 -3.801 -7.887 1.00 89.19 119 ASP A O 1
ATOM 911 N N . ARG A 1 120 ? -3.766 -4.260 -8.206 1.00 90.38 120 ARG A N 1
ATOM 912 C CA . ARG A 1 120 ? -3.914 -5.722 -8.119 1.00 90.38 120 ARG A CA 1
ATOM 913 C C . ARG A 1 120 ? -2.933 -6.348 -7.128 1.00 90.38 120 ARG A C 1
ATOM 915 O O . ARG A 1 120 ? -1.855 -5.788 -6.938 1.00 90.38 120 ARG A O 1
ATOM 922 N N . PRO A 1 121 ? -3.256 -7.509 -6.527 1.00 91.81 121 PRO A N 1
ATOM 923 C CA . PRO A 1 121 ? -2.295 -8.255 -5.721 1.00 91.81 121 PRO A CA 1
ATOM 924 C C . PRO A 1 121 ? -1.015 -8.542 -6.508 1.00 91.81 121 PRO A C 1
ATOM 926 O O . PRO A 1 121 ? -1.079 -8.932 -7.675 1.00 91.81 121 PRO A O 1
ATOM 929 N N . LEU A 1 122 ? 0.134 -8.357 -5.862 1.00 92.62 122 LEU A N 1
ATOM 930 C CA . LEU A 1 122 ? 1.431 -8.696 -6.430 1.00 92.62 122 LEU A CA 1
ATOM 931 C C . LEU A 1 122 ? 1.604 -10.218 -6.407 1.00 92.62 122 LEU A C 1
ATOM 933 O O . LEU A 1 122 ? 1.584 -10.837 -5.341 1.00 92.62 122 LEU A O 1
ATOM 937 N N . SER A 1 123 ? 1.758 -10.819 -7.583 1.00 92.50 123 SER A N 1
ATOM 938 C CA . SER A 1 123 ? 1.954 -12.263 -7.715 1.00 92.50 123 SER A CA 1
ATOM 939 C C . SER A 1 123 ? 3.419 -12.677 -7.539 1.00 92.50 123 SER A C 1
ATOM 941 O O . SER A 1 123 ? 4.342 -11.919 -7.837 1.00 92.50 123 SER A O 1
ATOM 943 N N . GLU A 1 124 ? 3.638 -13.932 -7.139 1.00 93.12 124 GLU A N 1
ATOM 944 C CA . GLU A 1 124 ? 4.977 -14.543 -7.069 1.00 93.12 124 GLU A CA 1
ATOM 945 C C . GLU A 1 124 ? 5.710 -14.505 -8.418 1.00 93.12 124 GLU A C 1
ATOM 947 O O . GLU A 1 124 ? 6.921 -14.303 -8.476 1.00 93.12 124 GLU A O 1
ATOM 952 N N . ALA A 1 125 ? 4.979 -14.655 -9.528 1.00 92.69 125 ALA A N 1
ATOM 953 C CA . ALA A 1 125 ? 5.555 -14.588 -10.867 1.00 92.69 125 ALA A CA 1
ATOM 954 C C . ALA A 1 125 ? 6.081 -13.181 -11.193 1.00 92.69 125 ALA A C 1
ATOM 956 O O . ALA A 1 125 ? 7.184 -13.049 -11.722 1.00 92.69 125 ALA A O 1
ATOM 957 N N . GLU A 1 126 ? 5.328 -12.132 -10.850 1.00 91.50 126 GLU A N 1
ATOM 958 C CA . GLU A 1 126 ? 5.776 -10.742 -11.008 1.00 91.50 126 GLU A CA 1
ATOM 959 C C . GLU A 1 126 ? 6.966 -10.431 -10.098 1.00 91.50 126 GLU A C 1
ATOM 961 O O . GLU A 1 126 ? 7.927 -9.795 -10.533 1.00 91.50 126 GLU A O 1
ATOM 966 N N . TRP A 1 127 ? 6.945 -10.927 -8.858 1.00 93.38 127 TRP A N 1
ATOM 967 C CA . TRP A 1 127 ? 8.074 -10.801 -7.940 1.00 93.38 127 TRP A CA 1
ATOM 968 C C . TRP A 1 127 ? 9.341 -11.462 -8.499 1.00 93.38 127 TRP A C 1
ATOM 970 O O . TRP A 1 127 ? 10.409 -10.846 -8.530 1.00 93.38 127 TRP A O 1
ATOM 980 N N . ALA A 1 128 ? 9.230 -12.690 -9.009 1.00 94.12 128 ALA A N 1
ATOM 981 C CA . ALA A 1 128 ? 10.344 -13.405 -9.620 1.00 94.12 128 ALA A CA 1
ATOM 982 C C . ALA A 1 128 ? 10.880 -12.687 -10.871 1.00 94.12 128 ALA A C 1
ATOM 984 O O . ALA A 1 128 ? 12.095 -12.588 -11.049 1.00 94.12 128 ALA A O 1
ATOM 985 N N . GLN A 1 129 ? 9.995 -12.145 -11.715 1.00 91.69 129 GLN A N 1
ATOM 986 C CA . GLN A 1 129 ? 10.377 -11.352 -12.888 1.00 91.69 129 GLN A CA 1
ATOM 987 C C . GLN A 1 129 ? 11.166 -10.100 -12.497 1.00 91.69 129 GLN A C 1
ATOM 989 O O . GLN A 1 129 ? 12.220 -9.844 -13.079 1.00 91.69 129 GLN A O 1
ATOM 994 N N . LEU A 1 130 ? 10.706 -9.369 -11.480 1.00 92.62 130 LEU A N 1
ATOM 995 C CA . LEU A 1 130 ? 11.405 -8.207 -10.933 1.00 92.62 130 LEU A CA 1
ATOM 996 C C . LEU A 1 130 ? 12.800 -8.586 -10.414 1.00 92.62 130 LEU A C 1
ATOM 998 O O . LEU A 1 130 ? 13.788 -7.918 -10.728 1.00 92.62 130 LEU A O 1
ATOM 1002 N N . MET A 1 131 ? 12.902 -9.662 -9.626 1.00 93.75 131 MET A N 1
ATOM 1003 C CA . MET A 1 131 ? 14.190 -10.122 -9.094 1.00 93.75 131 MET A CA 1
ATOM 1004 C C . MET A 1 131 ? 15.151 -10.531 -10.217 1.00 93.75 131 MET A C 1
ATOM 1006 O O . MET A 1 131 ? 16.326 -10.162 -10.187 1.00 93.75 131 MET A O 1
ATOM 1010 N N . ALA A 1 132 ? 14.656 -11.225 -11.246 1.00 92.50 132 ALA A N 1
ATOM 1011 C CA . ALA A 1 132 ? 15.453 -11.602 -12.409 1.00 92.50 132 ALA A CA 1
ATOM 1012 C C . ALA A 1 132 ? 15.915 -10.381 -13.225 1.00 92.50 132 ALA A C 1
ATOM 1014 O O . ALA A 1 132 ? 17.073 -10.324 -13.640 1.00 92.50 132 ALA A O 1
ATOM 1015 N N . ALA A 1 133 ? 15.040 -9.392 -13.435 1.00 90.06 133 ALA A N 1
ATOM 1016 C CA . ALA A 1 133 ? 15.381 -8.148 -14.126 1.00 90.06 133 ALA A CA 1
ATOM 1017 C C . ALA A 1 133 ? 16.484 -7.382 -13.384 1.00 90.06 133 ALA A C 1
ATOM 1019 O O . ALA A 1 133 ? 17.456 -6.941 -13.997 1.00 90.06 133 ALA A O 1
ATOM 1020 N N . ARG A 1 134 ? 16.381 -7.302 -12.053 1.00 90.31 134 ARG A N 1
ATOM 1021 C CA . ARG A 1 134 ? 17.407 -6.683 -11.207 1.00 90.31 134 ARG A CA 1
ATOM 1022 C C . ARG A 1 134 ? 18.746 -7.412 -11.279 1.00 90.31 134 ARG A C 1
ATOM 1024 O O . ARG A 1 134 ? 19.778 -6.763 -11.424 1.00 90.31 134 ARG A O 1
ATOM 1031 N N . ALA A 1 135 ? 18.736 -8.743 -11.218 1.00 89.12 135 ALA A N 1
ATOM 1032 C CA . ALA A 1 135 ? 19.957 -9.543 -11.275 1.00 89.12 135 ALA A CA 1
ATOM 1033 C C . ALA A 1 135 ? 20.723 -9.352 -12.595 1.00 89.12 135 ALA A C 1
ATOM 1035 O O . ALA A 1 135 ? 21.932 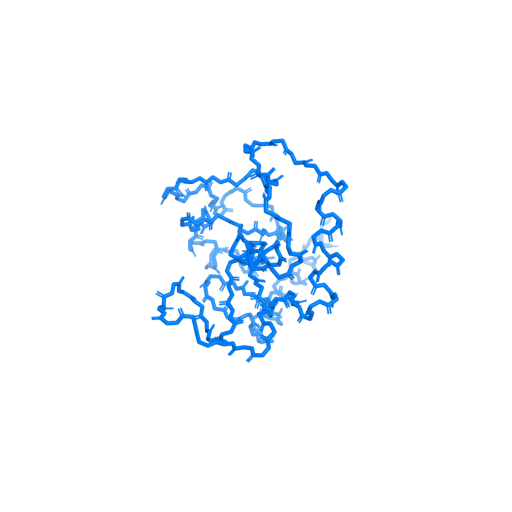-9.149 -12.567 1.00 89.12 135 ALA A O 1
ATOM 1036 N N . ARG A 1 136 ? 20.022 -9.348 -13.740 1.00 84.12 136 ARG A N 1
ATOM 1037 C CA . ARG A 1 136 ? 20.639 -9.179 -15.072 1.00 84.12 136 ARG A CA 1
ATOM 1038 C C . ARG A 1 136 ? 21.370 -7.850 -15.234 1.00 84.12 136 ARG A C 1
ATOM 1040 O O . ARG A 1 136 ? 22.427 -7.794 -15.853 1.00 84.12 136 ARG A O 1
ATOM 1047 N N . VAL A 1 137 ? 20.798 -6.778 -14.699 1.00 73.69 137 VAL A N 1
ATOM 1048 C CA . VAL A 1 137 ? 21.411 -5.451 -14.805 1.00 73.69 137 VAL A CA 1
ATOM 1049 C C . VAL A 1 137 ? 22.597 -5.320 -13.851 1.00 73.69 137 VAL A C 1
ATOM 1051 O O . VAL A 1 137 ? 23.609 -4.747 -14.234 1.00 73.69 137 VAL A O 1
ATOM 1054 N N . LEU A 1 138 ? 22.522 -5.907 -12.651 1.00 78.25 138 LEU A N 1
ATOM 1055 C CA . LEU A 1 138 ? 23.667 -5.952 -11.735 1.00 78.25 138 LEU A CA 1
ATOM 1056 C C . LEU A 1 138 ? 24.835 -6.761 -12.309 1.00 78.25 138 LEU A C 1
ATOM 1058 O O . LEU A 1 138 ? 25.976 -6.344 -12.148 1.00 78.25 138 LEU A O 1
ATOM 1062 N N . SER A 1 139 ? 24.566 -7.872 -13.006 1.00 77.75 139 SER A N 1
ATOM 1063 C CA . SER A 1 139 ? 25.624 -8.619 -13.697 1.00 77.75 139 SER A CA 1
ATOM 1064 C C . SER A 1 139 ? 26.234 -7.830 -14.856 1.00 77.75 139 SER A C 1
ATOM 1066 O O . SER A 1 139 ? 27.440 -7.874 -15.031 1.00 77.75 139 SER A O 1
ATOM 1068 N N . ALA A 1 140 ? 25.433 -7.066 -15.605 1.00 67.88 140 ALA A N 1
ATOM 1069 C CA . ALA A 1 140 ? 25.937 -6.240 -16.704 1.00 67.88 140 ALA A CA 1
ATOM 1070 C C . ALA A 1 140 ? 26.765 -5.030 -16.227 1.00 67.88 140 ALA A C 1
ATOM 1072 O O . ALA A 1 140 ? 27.603 -4.543 -16.969 1.00 67.88 140 ALA A O 1
ATOM 1073 N N . ALA A 1 141 ? 26.537 -4.547 -15.002 1.00 62.00 141 ALA A N 1
ATOM 1074 C CA . ALA A 1 141 ? 27.273 -3.428 -14.411 1.00 62.00 141 ALA A CA 1
ATOM 1075 C C . ALA A 1 141 ? 28.588 -3.839 -13.715 1.00 62.00 141 ALA A C 1
ATOM 1077 O O . ALA A 1 141 ? 29.306 -2.968 -13.234 1.00 62.00 141 ALA A O 1
ATOM 1078 N N . GLY A 1 142 ? 28.867 -5.143 -13.594 1.00 57.66 142 GLY A N 1
ATOM 1079 C CA . GLY A 1 142 ? 30.094 -5.676 -12.988 1.00 57.66 142 GLY A CA 1
ATOM 1080 C C . GLY A 1 142 ? 31.171 -6.100 -13.993 1.00 57.66 142 GLY A C 1
ATOM 1081 O O . GLY A 1 142 ? 32.237 -6.528 -13.558 1.00 57.66 142 GLY A O 1
ATOM 1082 N N . ASP A 1 143 ? 30.884 -6.000 -15.295 1.00 49.81 143 ASP A N 1
ATOM 1083 C CA . ASP A 1 143 ? 31.793 -6.348 -16.400 1.00 49.81 143 ASP A CA 1
ATOM 1084 C C . ASP A 1 143 ? 32.510 -5.114 -17.013 1.00 49.81 143 ASP A C 1
ATOM 1086 O O . ASP A 1 143 ? 33.234 -5.265 -17.999 1.00 49.81 143 ASP A O 1
ATOM 1090 N N . ASP A 1 144 ? 32.353 -3.924 -16.410 1.00 43.12 144 ASP A N 1
ATOM 1091 C CA . ASP A 1 144 ? 33.066 -2.665 -16.723 1.00 43.12 144 ASP A CA 1
ATOM 1092 C C . ASP A 1 144 ? 34.049 -2.283 -15.596 1.00 43.12 144 ASP A C 1
ATOM 1094 O O . ASP A 1 144 ? 35.131 -1.725 -15.905 1.00 43.12 144 ASP A O 1
#

Radius of gyration: 17.95 Å; chains: 1; bounding box: 54×33×41 Å

pLDDT: mean 90.27, std 9.29, range [43.12, 98.44]

Organism: Symbiobacterium thermophilum (NCBI:txid2734)

Foldseek 3Di:
DEDADPEQQAELVNDDFQEEAEFQYVVTNHDPNCVVPHLLYHYWDPQKKFAPPQAAPPDDPLDDGRIDGNVVLLVVLCVVVVNPDDQDDDPDDDPVSVVVSVVSCVVNVMGDDATDDPSGHDDPVSVVSNVVVSVVVVVVVVVD

Secondary structure (DSSP, 8-state):
-----SS--B-GGGPPTT-EEEE--SS--B-THHHHH-TTPEEEE-SEEEPTT----SS-SSS-TTEEEHHHHHHHHHHHTT--S--S-TT---HHHHHHHHHHHHHHT-EEPPPEETTEEPPHHHHHHHHHHHHHHHHHTS--

Sequence (144 aa):
TATSSAEDLVTPANLKFGAVVCDISRPPNVSRAVKEARPDVLVIDGGVVEVPGRPDLGWNFGFERGLAYACMAETMILGLMGHFQDTSLGADLNLPMIRQIRQWAEELGFRLAQLRSFDRPLSEAEWAQLMAARARVLSAAGDD